Protein AF-A7VSI0-F1 (afdb_monomer_lite)

Structure (mmCIF, N/CA/C/O backbone):
data_AF-A7VSI0-F1
#
_entry.id   AF-A7VSI0-F1
#
loop_
_atom_site.group_PDB
_atom_site.id
_atom_site.type_symbol
_atom_site.label_atom_id
_atom_site.label_alt_id
_atom_site.label_comp_id
_atom_site.label_asym_id
_atom_site.label_entity_id
_atom_site.label_seq_id
_atom_site.pdbx_PDB_ins_code
_atom_site.Cartn_x
_atom_site.Cartn_y
_atom_site.Ca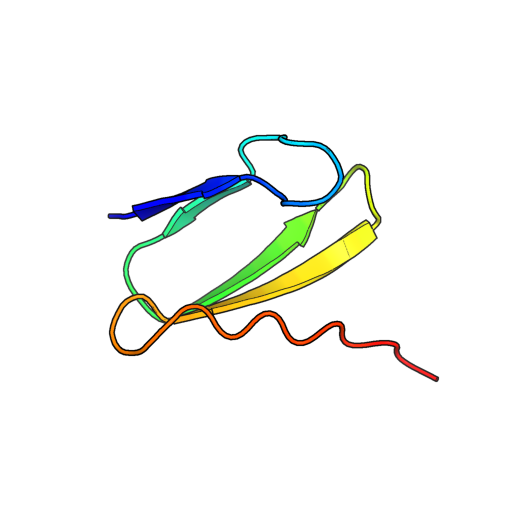rtn_z
_atom_site.occupancy
_atom_site.B_iso_or_equiv
_atom_site.auth_seq_id
_atom_site.auth_comp_id
_atom_site.auth_asym_id
_atom_site.auth_atom_id
_atom_site.pdbx_PDB_model_num
ATOM 1 N N . MET A 1 1 ? 2.374 -2.927 -11.552 1.00 70.88 1 MET A N 1
ATOM 2 C CA . MET A 1 1 ? 1.663 -1.885 -10.778 1.00 70.88 1 MET A CA 1
ATOM 3 C C . MET A 1 1 ? 0.575 -2.478 -9.897 1.00 70.88 1 MET A C 1
ATOM 5 O O . MET A 1 1 ? -0.411 -2.986 -10.418 1.00 70.88 1 MET A O 1
ATOM 9 N N . ILE A 1 2 ? 0.737 -2.380 -8.576 1.00 81.38 2 ILE A N 1
ATOM 10 C CA . ILE A 1 2 ? -0.286 -2.751 -7.585 1.00 81.38 2 ILE A CA 1
ATOM 11 C C . ILE A 1 2 ? -0.979 -1.485 -7.085 1.00 81.38 2 ILE A C 1
ATOM 13 O O . ILE A 1 2 ? -0.320 -0.503 -6.743 1.00 81.38 2 ILE A O 1
ATOM 17 N N . GLU A 1 3 ? -2.308 -1.500 -7.032 1.00 85.50 3 GLU A N 1
ATOM 18 C CA . GLU A 1 3 ? -3.086 -0.452 -6.376 1.00 85.50 3 GLU A CA 1
ATOM 19 C C . GLU A 1 3 ? -3.044 -0.644 -4.864 1.00 85.50 3 GLU A C 1
ATOM 21 O O . GLU A 1 3 ? -3.535 -1.644 -4.342 1.00 85.50 3 GLU A O 1
ATOM 26 N N . PHE A 1 4 ? -2.493 0.331 -4.144 1.00 85.25 4 PHE A N 1
ATOM 27 C CA . PHE A 1 4 ? -2.497 0.300 -2.693 1.00 85.25 4 PHE A CA 1
ATOM 28 C C . PHE A 1 4 ? -3.606 1.163 -2.119 1.00 85.25 4 PHE A C 1
ATOM 30 O O . PHE A 1 4 ? -3.691 2.375 -2.352 1.00 85.25 4 PHE A O 1
ATOM 37 N N . ARG A 1 5 ? -4.442 0.526 -1.305 1.00 87.88 5 ARG A N 1
ATOM 38 C CA . ARG A 1 5 ? -5.450 1.189 -0.489 1.00 87.88 5 ARG A CA 1
ATOM 39 C C . ARG A 1 5 ? -5.012 1.142 0.961 1.00 87.88 5 ARG A C 1
ATOM 41 O O . ARG A 1 5 ? -4.562 0.114 1.453 1.00 87.88 5 ARG A O 1
ATOM 48 N N . CYS A 1 6 ? -5.162 2.263 1.653 1.00 86.06 6 CYS A N 1
ATOM 49 C CA . CYS A 1 6 ? -4.886 2.318 3.078 1.00 86.06 6 CYS A CA 1
ATOM 50 C C . CYS A 1 6 ? -5.803 1.326 3.818 1.00 86.06 6 CYS A C 1
ATOM 52 O O . CYS A 1 6 ? -7.019 1.505 3.746 1.00 86.06 6 CYS A O 1
ATOM 54 N N . PRO A 1 7 ? -5.274 0.360 4.590 1.00 83.25 7 PRO A N 1
ATOM 55 C CA . PRO A 1 7 ? -6.098 -0.636 5.280 1.00 83.25 7 PRO A CA 1
ATOM 56 C C . PRO A 1 7 ? -7.018 -0.029 6.349 1.00 83.25 7 PRO A C 1
ATOM 58 O O . PRO A 1 7 ? -8.011 -0.637 6.719 1.00 83.25 7 PRO A O 1
ATOM 61 N N . ASN A 1 8 ? -6.711 1.178 6.838 1.00 85.50 8 ASN A N 1
ATOM 62 C CA . ASN A 1 8 ? -7.462 1.812 7.923 1.00 85.50 8 ASN A CA 1
ATOM 63 C C . ASN A 1 8 ? -8.602 2.728 7.432 1.00 85.50 8 ASN A C 1
ATOM 65 O O . ASN A 1 8 ? -9.624 2.857 8.089 1.00 85.50 8 ASN A O 1
ATOM 69 N N . CYS A 1 9 ? -8.461 3.380 6.271 1.00 88.75 9 CYS A N 1
ATOM 70 C CA . CYS A 1 9 ? -9.498 4.290 5.745 1.00 88.75 9 CYS A CA 1
ATOM 71 C C . CYS A 1 9 ? -9.996 3.927 4.343 1.00 88.75 9 CYS A C 1
ATOM 73 O O . CYS A 1 9 ? -10.713 4.716 3.721 1.00 88.75 9 CYS A O 1
ATOM 75 N N . ASN A 1 10 ? -9.530 2.794 3.814 1.00 88.00 10 ASN A N 1
ATOM 76 C CA . ASN A 1 10 ? -9.781 2.273 2.472 1.00 88.00 10 ASN A CA 1
ATOM 77 C C . ASN A 1 10 ? -9.537 3.281 1.327 1.00 88.00 10 ASN A C 1
ATOM 79 O O . ASN A 1 10 ? -10.019 3.109 0.207 1.00 88.00 10 ASN A O 1
ATOM 83 N N . LYS A 1 11 ? -8.798 4.369 1.596 1.00 88.19 11 LYS A N 1
ATOM 84 C CA . LYS A 1 11 ? -8.473 5.399 0.603 1.00 88.19 11 LYS A CA 1
ATOM 85 C C . LYS A 1 11 ? -7.428 4.849 -0.355 1.00 88.19 11 LYS A C 1
ATOM 87 O O . LYS A 1 11 ? -6.411 4.334 0.107 1.00 88.19 11 LYS A O 1
ATOM 92 N N . LEU A 1 12 ? -7.652 5.013 -1.656 1.00 89.62 12 LEU A N 1
ATOM 93 C CA . LEU A 1 12 ? -6.635 4.742 -2.665 1.00 89.62 12 LEU A CA 1
ATOM 94 C C . LEU A 1 12 ? -5.472 5.714 -2.461 1.00 89.62 12 LEU A C 1
ATOM 96 O O . LEU A 1 12 ? -5.660 6.930 -2.496 1.00 89.62 12 LEU A O 1
ATOM 100 N N . LEU A 1 13 ? -4.300 5.161 -2.175 1.00 86.25 13 LEU A N 1
ATOM 101 C CA . LEU A 1 13 ? -3.084 5.927 -1.949 1.00 86.25 13 LEU A CA 1
ATOM 102 C C . LEU A 1 13 ? -2.295 6.090 -3.253 1.00 86.25 13 LEU A C 1
ATOM 104 O O . LEU A 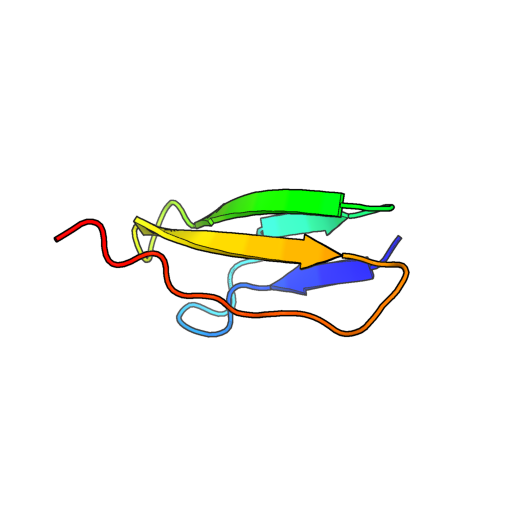1 13 ? -1.730 7.151 -3.485 1.00 86.25 13 LEU A O 1
ATOM 108 N N . GLY A 1 14 ? -2.338 5.095 -4.139 1.00 85.06 14 GLY A N 1
ATOM 109 C CA . GLY A 1 14 ? -1.758 5.184 -5.476 1.00 85.06 14 GLY A CA 1
ATOM 110 C C . GLY A 1 14 ? -1.465 3.814 -6.076 1.00 85.06 14 GLY A C 1
ATOM 111 O O . GLY A 1 14 ? -1.757 2.783 -5.4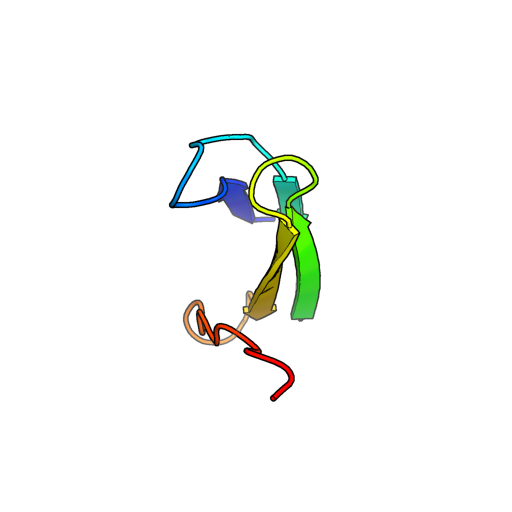68 1.00 85.06 14 GLY A O 1
ATOM 112 N N . LYS A 1 15 ? -0.880 3.819 -7.277 1.00 85.00 15 LYS A N 1
ATOM 113 C CA . LYS A 1 15 ? -0.305 2.632 -7.919 1.00 85.00 15 LYS A CA 1
ATOM 114 C C . LYS A 1 15 ? 1.194 2.616 -7.661 1.00 85.00 15 LYS A C 1
ATOM 116 O O . LYS A 1 15 ? 1.855 3.626 -7.878 1.00 85.00 15 LYS A O 1
ATOM 121 N N . ILE A 1 16 ? 1.711 1.488 -7.191 1.00 82.56 16 ILE A N 1
ATOM 122 C CA . ILE A 1 16 ? 3.119 1.330 -6.825 1.00 82.56 16 ILE A CA 1
ATOM 123 C C . ILE A 1 16 ? 3.749 0.291 -7.749 1.00 82.56 16 ILE A C 1
ATOM 125 O O . ILE A 1 16 ? 3.155 -0.755 -8.033 1.00 82.56 16 ILE A O 1
ATOM 129 N N . ASP A 1 17 ? 4.952 0.597 -8.223 1.00 81.56 17 ASP A N 1
ATOM 130 C CA . ASP A 1 17 ? 5.780 -0.288 -9.035 1.00 81.56 17 ASP A CA 1
ATOM 131 C C . ASP A 1 17 ? 7.198 -0.312 -8.438 1.00 81.56 17 ASP A C 1
ATOM 133 O O . ASP A 1 17 ? 8.050 0.504 -8.771 1.00 81.56 17 ASP A O 1
ATOM 137 N N . GLY A 1 18 ? 7.414 -1.179 -7.442 1.00 83.56 18 GLY A N 1
ATOM 138 C CA . GLY A 1 18 ? 8.679 -1.289 -6.697 1.00 83.56 18 GLY A CA 1
ATOM 139 C C . GLY A 1 18 ? 8.542 -0.989 -5.202 1.00 83.56 18 GLY A C 1
ATOM 140 O O . GLY A 1 18 ? 7.512 -1.305 -4.605 1.00 83.56 18 GLY A O 1
ATOM 141 N N . VAL A 1 19 ? 9.589 -0.406 -4.607 1.00 83.50 19 VAL A N 1
ATOM 142 C CA . VAL A 1 19 ? 9.587 0.041 -3.207 1.00 83.50 19 VAL A CA 1
ATOM 143 C C . VAL A 1 19 ? 9.052 1.468 -3.146 1.00 83.50 19 VAL A C 1
ATOM 145 O O . VAL A 1 19 ? 9.623 2.361 -3.769 1.00 83.50 19 VAL A O 1
ATOM 148 N N . ALA A 1 20 ? 7.996 1.701 -2.375 1.00 83.06 20 ALA A N 1
ATOM 149 C CA . ALA A 1 20 ? 7.492 3.041 -2.108 1.00 83.06 20 ALA A CA 1
ATOM 150 C C . ALA A 1 20 ? 7.127 3.206 -0.636 1.00 83.06 20 ALA A C 1
ATOM 152 O O . ALA A 1 20 ? 6.580 2.304 -0.002 1.00 83.06 20 ALA A O 1
ATOM 153 N N . GLU A 1 21 ? 7.397 4.392 -0.104 1.00 85.69 21 GLU A N 1
ATOM 154 C CA . GLU A 1 21 ? 6.887 4.820 1.189 1.00 85.69 21 GLU A CA 1
ATOM 155 C C . GLU A 1 21 ? 5.752 5.814 0.952 1.00 85.69 21 GLU A C 1
ATOM 157 O O . GLU A 1 21 ? 5.927 6.834 0.286 1.00 85.69 21 GLU A O 1
ATOM 162 N N . ILE A 1 22 ? 4.565 5.498 1.464 1.00 84.56 22 ILE A N 1
ATOM 163 C CA . ILE A 1 22 ? 3.370 6.296 1.241 1.00 84.56 22 ILE A CA 1
ATOM 164 C C . ILE A 1 22 ? 2.693 6.660 2.550 1.00 84.56 22 ILE A C 1
ATOM 166 O O . ILE A 1 22 ? 2.281 5.815 3.347 1.00 84.56 22 ILE A O 1
ATOM 170 N N . LYS A 1 23 ? 2.542 7.964 2.764 1.00 84.44 23 LYS A N 1
ATOM 171 C CA . LYS A 1 23 ? 1.830 8.505 3.914 1.00 84.44 23 LYS A CA 1
ATOM 172 C C . LYS A 1 23 ? 0.361 8.689 3.576 1.00 84.44 23 LYS A C 1
ATOM 174 O O . LYS A 1 23 ? 0.002 9.429 2.664 1.00 84.44 23 LYS A O 1
ATOM 179 N N . CYS A 1 24 ? -0.513 8.053 4.348 1.00 86.88 24 CYS A N 1
ATOM 180 C CA . CYS A 1 24 ? -1.941 8.288 4.227 1.00 86.88 24 CYS A CA 1
ATOM 181 C C . CYS A 1 24 ? -2.295 9.669 4.806 1.00 86.88 24 CYS A C 1
ATOM 183 O O . CYS A 1 24 ? -2.097 9.877 6.003 1.00 86.88 24 CYS A O 1
ATOM 185 N N . PRO A 1 25 ? -2.889 10.598 4.034 1.00 86.12 25 PRO A N 1
ATOM 186 C CA . PRO A 1 25 ? -3.235 11.927 4.543 1.00 86.12 25 PRO A CA 1
ATOM 187 C C . PRO A 1 25 ? -4.375 11.903 5.574 1.00 86.12 25 PRO A C 1
ATOM 189 O O . PRO A 1 25 ? -4.459 12.802 6.401 1.00 86.12 25 PRO A O 1
ATOM 192 N N . ARG A 1 26 ? -5.239 10.874 5.558 1.00 87.56 26 ARG A N 1
ATOM 193 C CA . ARG A 1 26 ? -6.327 10.720 6.544 1.00 87.56 26 ARG A CA 1
ATOM 194 C C . ARG A 1 26 ? -5.831 10.119 7.851 1.00 87.56 26 ARG A C 1
ATOM 196 O O . ARG A 1 26 ? -5.970 10.722 8.906 1.00 87.56 26 ARG A O 1
ATOM 203 N N . CYS A 1 27 ? -5.233 8.934 7.772 1.00 86.38 27 CYS A N 1
ATOM 204 C CA . CYS A 1 27 ? -4.775 8.224 8.963 1.00 86.38 27 CYS A CA 1
ATOM 205 C C . CYS A 1 27 ? -3.483 8.812 9.534 1.00 86.38 27 CYS A C 1
ATOM 207 O O . CYS A 1 27 ? -3.136 8.503 10.664 1.00 86.38 27 CYS A O 1
ATOM 209 N N . ARG A 1 28 ? -2.752 9.615 8.744 1.00 85.94 28 ARG A N 1
ATOM 210 C CA . ARG A 1 28 ? -1.394 10.100 9.045 1.00 85.94 28 ARG A CA 1
ATOM 211 C C . ARG A 1 28 ? -0.386 8.975 9.319 1.00 85.94 28 ARG A C 1
ATOM 213 O O . ARG A 1 28 ? 0.694 9.239 9.830 1.00 85.94 28 ARG A O 1
ATOM 220 N N . ILE A 1 29 ? -0.722 7.750 8.910 1.00 83.75 29 ILE A N 1
ATOM 221 C CA . ILE A 1 29 ? 0.129 6.563 8.992 1.00 83.75 29 ILE A CA 1
ATOM 222 C C . ILE A 1 29 ? 0.972 6.487 7.726 1.00 83.75 29 ILE A C 1
ATOM 224 O O . ILE A 1 29 ? 0.449 6.639 6.616 1.00 83.75 29 ILE A O 1
ATOM 228 N N . THR A 1 30 ? 2.259 6.232 7.907 1.00 84.50 30 THR A N 1
ATOM 229 C CA . THR A 1 30 ? 3.186 5.916 6.827 1.00 84.50 30 THR A CA 1
ATOM 230 C C . THR A 1 30 ? 3.216 4.408 6.619 1.00 84.50 30 THR A C 1
ATOM 232 O O . THR A 1 30 ? 3.341 3.654 7.579 1.00 84.50 30 THR A O 1
ATOM 235 N N . PHE A 1 31 ? 3.069 3.982 5.370 1.00 82.75 31 PHE A N 1
ATOM 236 C CA . PHE A 1 31 ? 3.157 2.591 4.952 1.00 82.75 31 PHE A CA 1
ATOM 237 C C . PHE A 1 31 ? 4.367 2.446 4.045 1.00 82.75 31 PHE A C 1
ATOM 239 O O . PHE A 1 31 ? 4.496 3.189 3.072 1.00 82.75 31 PHE A O 1
ATOM 246 N N . ARG A 1 32 ? 5.229 1.479 4.337 1.00 83.12 32 ARG A N 1
ATOM 247 C CA . ARG A 1 32 ? 6.286 1.070 3.419 1.00 83.12 32 ARG A CA 1
ATOM 248 C C . ARG A 1 32 ? 5.784 -0.121 2.617 1.00 83.12 32 ARG A C 1
ATOM 250 O O . ARG A 1 32 ? 5.146 -1.013 3.157 1.00 83.12 32 ARG A O 1
ATOM 257 N N . MET A 1 33 ? 5.999 -0.115 1.314 1.00 75.38 33 MET A N 1
ATOM 258 C CA . MET A 1 33 ? 5.567 -1.193 0.438 1.00 75.38 33 MET A CA 1
ATOM 259 C C . MET A 1 33 ? 6.707 -1.594 -0.465 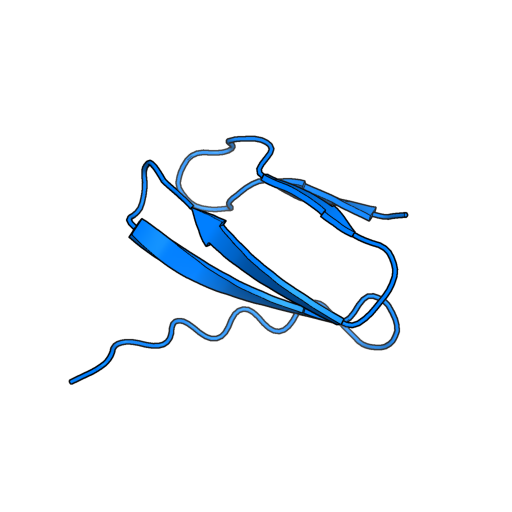1.00 75.38 33 MET A C 1
ATOM 261 O O . MET A 1 33 ? 7.407 -0.725 -0.973 1.00 75.38 33 MET A O 1
ATOM 265 N N . ASP A 1 34 ? 6.850 -2.893 -0.691 1.00 81.19 34 ASP A N 1
ATOM 266 C CA . ASP A 1 34 ? 7.710 -3.442 -1.725 1.00 81.19 34 ASP A CA 1
ATOM 267 C C . ASP A 1 34 ? 6.881 -4.365 -2.622 1.00 81.19 34 ASP A C 1
ATOM 269 O O . ASP A 1 34 ? 6.257 -5.321 -2.164 1.00 81.19 34 ASP A O 1
ATOM 273 N N . ASN A 1 35 ? 6.839 -4.040 -3.913 1.00 75.19 35 ASN A N 1
ATOM 274 C CA . ASN A 1 35 ? 6.122 -4.815 -4.923 1.00 75.19 35 ASN A CA 1
ATOM 275 C C . ASN A 1 35 ? 6.813 -6.156 -5.231 1.00 75.19 35 ASN A C 1
ATOM 277 O O . ASN A 1 35 ? 6.170 -7.062 -5.753 1.00 75.19 35 ASN A O 1
ATOM 281 N N . ARG A 1 36 ? 8.120 -6.292 -4.952 1.00 69.50 36 ARG A N 1
ATOM 282 C CA . ARG A 1 36 ? 8.889 -7.501 -5.296 1.00 69.50 36 ARG A CA 1
ATOM 283 C C . ARG A 1 36 ? 8.766 -8.594 -4.239 1.00 69.50 36 ARG A C 1
ATOM 285 O O . ARG A 1 36 ? 8.862 -9.768 -4.579 1.00 69.50 36 ARG A O 1
ATOM 292 N N . ASN A 1 37 ? 8.546 -8.228 -2.982 1.00 55.38 37 ASN A N 1
ATOM 293 C CA . ASN A 1 37 ? 8.537 -9.155 -1.867 1.00 55.38 37 ASN A CA 1
ATOM 294 C C . ASN A 1 37 ? 7.536 -8.670 -0.807 1.00 55.38 37 ASN A C 1
ATOM 296 O O . ASN A 1 37 ? 7.834 -7.739 -0.075 1.00 55.38 37 ASN A O 1
ATOM 300 N N . LYS A 1 38 ? 6.344 -9.292 -0.766 1.00 54.38 38 LYS A N 1
ATOM 301 C CA . LYS A 1 38 ? 5.303 -9.212 0.286 1.00 54.38 38 LYS A CA 1
ATOM 302 C C . LYS A 1 38 ? 5.169 -7.865 1.020 1.00 54.38 38 LYS A C 1
ATOM 304 O O . LYS A 1 38 ? 5.982 -7.520 1.860 1.00 54.38 38 LYS A O 1
ATOM 309 N N . ILE A 1 39 ? 4.029 -7.202 0.823 1.00 54.69 39 ILE A N 1
ATOM 310 C CA . ILE A 1 39 ? 3.549 -6.025 1.573 1.00 54.69 39 ILE A CA 1
ATOM 311 C C . ILE A 1 39 ? 3.975 -6.058 3.063 1.00 54.69 39 ILE A C 1
ATOM 313 O O . ILE A 1 39 ? 3.375 -6.770 3.868 1.00 54.69 39 ILE A O 1
ATOM 317 N N . VAL A 1 40 ? 4.995 -5.272 3.431 1.00 57.38 40 VAL A N 1
ATOM 318 C CA . VAL A 1 40 ? 5.473 -5.119 4.816 1.00 57.38 40 VAL A CA 1
ATOM 319 C C . VAL A 1 40 ? 4.811 -3.885 5.428 1.00 57.38 40 VAL A C 1
ATOM 321 O O . VAL A 1 40 ? 5.292 -2.768 5.280 1.00 57.38 40 VAL A O 1
ATOM 324 N N . ILE A 1 41 ? 3.673 -4.054 6.106 1.00 60.19 41 ILE A N 1
ATOM 325 C CA . ILE A 1 41 ? 3.030 -2.947 6.833 1.00 60.19 41 ILE A CA 1
ATOM 326 C C . ILE A 1 41 ? 3.787 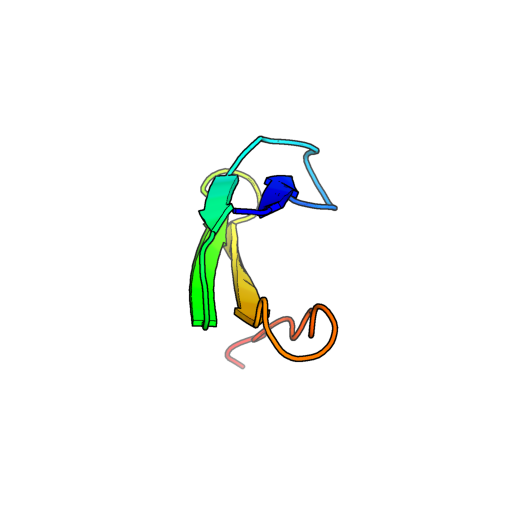-2.724 8.146 1.00 60.19 41 ILE A C 1
ATOM 328 O O . ILE A 1 41 ? 3.389 -3.217 9.197 1.00 60.19 41 ILE A O 1
ATOM 332 N N . GLU A 1 42 ? 4.879 -1.967 8.099 1.00 59.84 42 GLU A N 1
ATOM 333 C CA . GLU A 1 42 ? 5.502 -1.423 9.306 1.00 59.84 42 GLU A CA 1
ATOM 334 C C . GLU A 1 42 ? 4.834 -0.088 9.654 1.00 59.84 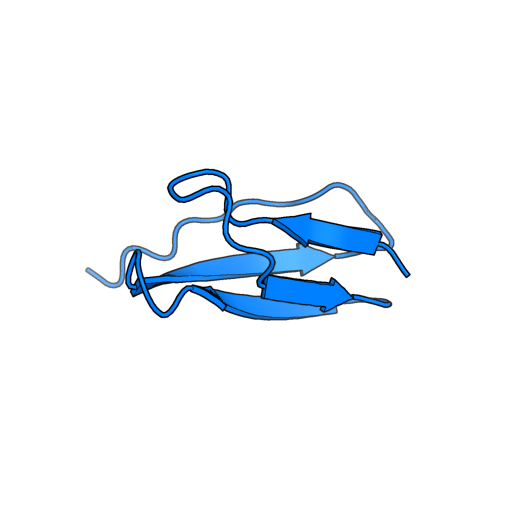42 GLU A C 1
ATOM 336 O O . GLU A 1 42 ? 4.983 0.910 8.947 1.00 59.84 42 GLU A O 1
ATOM 341 N N . ARG A 1 43 ? 4.063 -0.058 10.750 1.00 56.12 43 ARG A N 1
ATOM 342 C CA . ARG A 1 43 ? 3.691 1.209 11.392 1.00 56.12 43 ARG A CA 1
ATOM 343 C C . ARG A 1 43 ? 4.954 1.784 12.015 1.00 56.12 43 ARG A C 1
ATOM 345 O O . ARG A 1 43 ? 5.390 1.317 13.061 1.00 56.12 43 ARG A O 1
ATOM 352 N N . LEU A 1 44 ? 5.519 2.815 11.397 1.00 57.50 44 LEU A N 1
ATOM 353 C CA . LEU A 1 44 ? 6.576 3.593 12.029 1.00 57.50 44 LEU A CA 1
ATOM 354 C C . LEU A 1 44 ? 5.940 4.535 13.066 1.00 57.50 44 LEU A C 1
ATOM 356 O O . LEU A 1 44 ? 5.662 5.703 12.787 1.00 57.50 44 LEU A O 1
ATOM 360 N N . GLU A 1 45 ? 5.649 4.015 14.257 1.00 53.84 45 GLU A N 1
ATOM 361 C CA . GLU A 1 45 ? 5.378 4.844 15.431 1.00 53.84 45 GLU A CA 1
ATOM 362 C C . GLU A 1 45 ? 6.708 5.501 15.821 1.00 53.84 45 GLU A C 1
ATOM 364 O O . GLU A 1 45 ? 7.517 4.914 16.534 1.00 53.84 45 GLU A O 1
ATOM 369 N N . ARG A 1 46 ? 6.991 6.695 15.274 1.00 52.50 46 ARG A N 1
ATOM 370 C CA . ARG A 1 46 ? 8.087 7.539 15.772 1.00 52.50 46 ARG A CA 1
ATOM 371 C C . ARG A 1 46 ? 7.751 7.911 17.217 1.00 52.50 46 ARG A C 1
ATOM 373 O O . ARG A 1 46 ? 6.967 8.834 17.437 1.00 52.50 46 ARG A O 1
ATOM 380 N N . ARG A 1 47 ? 8.284 7.128 18.151 1.00 45.84 47 ARG A N 1
ATOM 381 C CA . ARG A 1 47 ? 8.326 7.404 19.585 1.00 45.84 47 ARG A CA 1
ATOM 382 C C . ARG A 1 47 ? 9.541 8.259 19.912 1.00 45.84 47 ARG A C 1
ATOM 384 O O . ARG A 1 47 ? 10.572 8.077 19.225 1.00 45.84 47 ARG A O 1
#

Organism: NCBI:txid428125

InterPro domains:
  IPR019294 Translational regulator Com [PF10122] (3-27)

Sequence (47 aa):
MIEFRCPNCNKLLGKIDGVAEIKCPRCRITFRMDNRNKIVIERLERR

pLDDT: mean 77.05, std 12.8, range [45.84, 89.62]

Radius of gyration: 10.21 Å; chains: 1; bounding box: 19×21×30 Å

Secondary structure (DSSP, 8-state):
-EEEE-TTT--EEEEESSEEEEE-TTT--EEEEESSS----------

Foldseek 3Di:
DDFDADPPPRHTQDDDDAWDWTQDPVVRFIFTQGPVDDGDGDGPPPD